Protein AF-A0A811Q8T7-F1 (afdb_monomer_lite)

Secondary structure (DSSP, 8-state):
-PPPPPPSS-------EEE--------S-PPPPPEEEEEEEEEEEEETT-SSEEEEEEEEEEEEEEEE-S--HHHHHHHHHHS-TTEEEEESSSSEEEEEES-TT-TTTEEEE--HHHHHHHHHHHHHHHHHHHHHHHTT-

Structure (mmCIF, N/CA/C/O backbone):
data_AF-A0A811Q8T7-F1
#
_entry.id   AF-A0A811Q8T7-F1
#
loop_
_atom_site.group_PDB
_atom_site.id
_atom_site.type_symbol
_atom_site.label_atom_id
_atom_site.label_alt_id
_atom_site.label_comp_id
_atom_site.label_asym_id
_atom_site.label_entity_id
_atom_site.label_seq_id
_atom_site.pdbx_PDB_ins_code
_atom_site.Cartn_x
_atom_site.Cartn_y
_atom_site.Cartn_z
_atom_site.occupancy
_atom_site.B_iso_or_equiv
_atom_site.auth_seq_id
_atom_site.auth_comp_id
_atom_site.auth_asym_id
_atom_site.auth_atom_id
_atom_site.pdbx_PDB_model_num
ATOM 1 N N . MET A 1 1 ? -15.088 -21.249 -12.945 1.00 32.09 1 MET A N 1
ATOM 2 C CA . MET A 1 1 ? -14.278 -21.830 -11.854 1.00 32.09 1 MET A CA 1
ATOM 3 C C . MET A 1 1 ? -14.048 -20.716 -10.853 1.00 32.09 1 MET A C 1
ATOM 5 O O . MET A 1 1 ? -13.578 -19.668 -11.267 1.00 32.09 1 MET A O 1
ATOM 9 N N . ALA A 1 2 ? -14.501 -20.882 -9.611 1.00 29.23 2 ALA A N 1
ATOM 10 C CA . ALA A 1 2 ? -14.275 -19.896 -8.558 1.00 29.23 2 ALA A CA 1
ATOM 11 C C . ALA A 1 2 ? -12.804 -19.960 -8.126 1.00 29.23 2 ALA A C 1
ATOM 13 O O . ALA A 1 2 ? -12.261 -21.059 -7.995 1.00 29.23 2 ALA A O 1
ATOM 14 N N . SER A 1 3 ? -12.166 -18.803 -7.952 1.00 32.06 3 SER A N 1
ATOM 15 C CA . SER A 1 3 ? -10.825 -18.723 -7.376 1.00 32.06 3 SER A CA 1
ATOM 16 C C . SER A 1 3 ? -10.822 -19.373 -5.985 1.00 32.06 3 SER A C 1
ATOM 18 O O . SER A 1 3 ? -11.809 -19.232 -5.257 1.00 32.06 3 SER A O 1
ATOM 20 N N . PRO A 1 4 ? -9.763 -20.109 -5.611 1.00 31.17 4 PRO A N 1
ATOM 21 C CA . PRO A 1 4 ? -9.648 -20.656 -4.265 1.00 31.17 4 PRO A CA 1
ATOM 22 C C . PRO A 1 4 ? -9.657 -19.515 -3.232 1.00 31.17 4 PRO A C 1
ATOM 24 O O . PRO A 1 4 ? -9.181 -18.419 -3.546 1.00 31.17 4 PRO A O 1
ATOM 27 N N . PRO A 1 5 ? -10.188 -19.744 -2.016 1.00 35.19 5 PRO A N 1
ATOM 28 C CA . PRO A 1 5 ? -10.128 -18.747 -0.954 1.00 35.19 5 PRO A CA 1
ATOM 29 C C . PRO A 1 5 ? -8.660 -18.387 -0.669 1.00 35.19 5 PRO A C 1
ATOM 31 O O . PRO A 1 5 ? -7.808 -19.283 -0.715 1.00 35.19 5 PRO A O 1
ATOM 34 N N . PRO A 1 6 ? -8.342 -17.109 -0.392 1.00 43.91 6 PRO A N 1
ATOM 35 C CA . PRO A 1 6 ? -6.982 -16.714 -0.053 1.00 43.91 6 PRO A CA 1
ATOM 36 C C . PRO A 1 6 ? -6.496 -17.523 1.155 1.00 43.91 6 PRO A C 1
ATOM 38 O O . PRO A 1 6 ? -7.240 -17.766 2.110 1.00 43.91 6 PRO A O 1
ATOM 41 N N . ALA A 1 7 ? -5.255 -18.005 1.075 1.00 40.41 7 ALA A N 1
ATOM 42 C CA . ALA A 1 7 ? -4.638 -18.796 2.127 1.00 40.41 7 ALA A CA 1
ATOM 43 C C . ALA A 1 7 ? -4.663 -18.026 3.458 1.00 40.41 7 ALA A C 1
ATOM 45 O O . ALA A 1 7 ? -4.451 -16.818 3.493 1.00 40.41 7 ALA A O 1
ATOM 46 N N . ARG A 1 8 ? -4.879 -18.741 4.569 1.00 39.84 8 ARG A N 1
ATOM 47 C CA . ARG A 1 8 ? -4.937 -18.219 5.952 1.00 39.84 8 ARG A CA 1
ATOM 48 C C . ARG A 1 8 ? -3.642 -17.550 6.468 1.00 39.84 8 ARG A C 1
ATOM 50 O O . ARG A 1 8 ? -3.536 -17.299 7.664 1.00 39.84 8 ARG A O 1
ATOM 57 N N . GLY A 1 9 ? -2.671 -17.269 5.607 1.00 40.03 9 GLY A N 1
ATOM 58 C CA . GLY A 1 9 ? -1.410 -16.611 5.937 1.00 40.03 9 GLY A CA 1
ATOM 59 C C . GLY A 1 9 ? -1.186 -15.435 4.999 1.00 40.03 9 GLY A C 1
ATOM 60 O O . GLY A 1 9 ? -0.677 -15.620 3.900 1.00 40.03 9 GLY A O 1
ATOM 61 N N . GLY A 1 10 ? -1.627 -14.257 5.429 1.00 43.97 10 GLY A N 1
ATOM 62 C CA . GLY A 1 10 ? -1.276 -12.992 4.800 1.00 43.97 10 GLY A CA 1
ATOM 63 C C . GLY A 1 10 ? -2.317 -11.919 5.061 1.00 43.97 10 GLY A C 1
ATOM 64 O O . GLY A 1 10 ? -3.126 -11.589 4.191 1.00 43.97 10 GLY A O 1
ATOM 65 N N . ARG A 1 11 ? -2.347 -11.412 6.297 1.00 51.28 11 ARG A N 1
ATOM 66 C CA . ARG A 1 11 ? -3.210 -10.285 6.659 1.00 51.28 11 ARG A CA 1
ATOM 67 C C . ARG A 1 11 ? -2.536 -9.020 6.131 1.00 51.28 11 ARG A C 1
ATOM 69 O O . ARG A 1 11 ? -1.455 -8.685 6.580 1.00 51.28 11 ARG A O 1
ATOM 76 N N . GLY A 1 12 ? -3.177 -8.391 5.147 1.00 50.12 12 GLY A N 1
ATOM 77 C CA . GLY A 1 12 ? -2.899 -7.032 4.686 1.00 50.12 12 GLY A CA 1
ATOM 78 C C . GLY A 1 12 ? -1.641 -6.833 3.835 1.00 50.12 12 GLY A C 1
ATOM 79 O O . GLY A 1 12 ? -0.520 -7.118 4.239 1.00 50.12 12 GLY A O 1
ATOM 80 N N . ALA A 1 13 ? -1.813 -6.186 2.678 1.00 49.47 13 ALA A N 1
ATOM 81 C CA . ALA A 1 13 ? -0.843 -5.151 2.350 1.00 49.47 13 ALA A CA 1
ATOM 82 C C . ALA A 1 13 ? -1.506 -3.871 1.867 1.00 49.47 13 ALA A C 1
ATOM 84 O O . ALA A 1 13 ? -2.414 -3.849 1.027 1.00 49.47 13 ALA A O 1
ATOM 85 N N . SER A 1 14 ? -1.032 -2.782 2.453 1.00 50.84 14 SER A N 1
ATOM 86 C CA . SER A 1 14 ? -1.496 -1.437 2.194 1.00 50.84 14 SER A CA 1
ATOM 87 C C . SER A 1 14 ? -0.817 -0.855 0.964 1.00 50.84 14 SER A C 1
ATOM 89 O O . SER A 1 14 ? 0.401 -0.824 0.819 1.00 50.84 14 SER A O 1
ATOM 91 N N . GLN A 1 15 ? -1.619 -0.267 0.085 1.00 53.75 15 GLN A N 1
ATOM 92 C CA . GLN A 1 15 ? -1.148 0.360 -1.154 1.00 53.75 15 GLN A CA 1
ATOM 93 C C . GLN A 1 15 ? 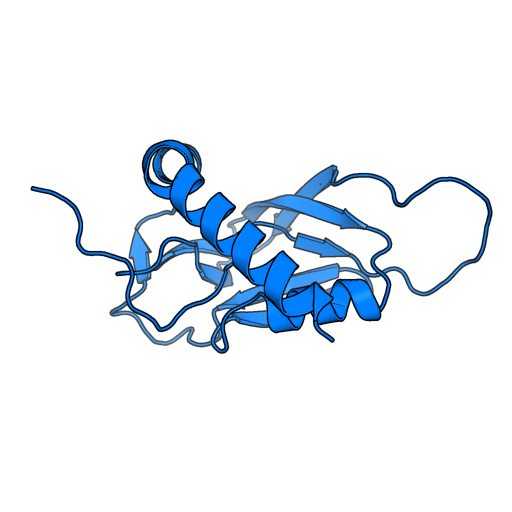-0.516 1.756 -0.946 1.00 53.75 15 GLN A C 1
ATOM 95 O O . GLN A 1 15 ? -0.297 2.490 -1.920 1.00 53.75 15 GLN A O 1
ATOM 100 N N . ARG A 1 16 ? -0.293 2.190 0.304 1.00 59.19 16 ARG A N 1
ATOM 101 C CA . ARG A 1 16 ? -0.106 3.609 0.660 1.00 59.19 16 ARG A CA 1
ATOM 102 C C . ARG A 1 16 ? 1.286 3.891 1.220 1.00 59.19 16 ARG A C 1
ATOM 104 O O . ARG A 1 16 ? 1.735 3.247 2.160 1.00 59.19 16 ARG A O 1
ATOM 111 N N . LEU A 1 17 ? 1.925 4.928 0.677 1.00 54.84 17 LEU A N 1
ATOM 112 C CA . LEU A 1 17 ? 3.101 5.551 1.277 1.00 54.84 17 LEU A CA 1
ATOM 113 C C . LEU A 1 17 ? 2.669 6.258 2.573 1.00 54.84 17 LEU A C 1
ATOM 115 O O . LEU A 1 17 ? 1.543 6.750 2.677 1.00 54.84 17 LEU A O 1
ATOM 119 N N . ARG A 1 18 ? 3.538 6.327 3.577 1.00 71.31 18 ARG A N 1
ATOM 120 C CA . ARG A 1 18 ? 3.222 6.947 4.870 1.00 71.31 18 ARG A CA 1
ATOM 121 C C . ARG A 1 18 ? 4.275 8.000 5.206 1.00 71.31 18 ARG A C 1
ATOM 123 O O . ARG A 1 18 ? 5.448 7.861 4.882 1.00 71.31 18 ARG A O 1
ATOM 130 N N . VAL A 1 19 ? 3.863 9.102 5.810 1.00 59.38 19 VAL A N 1
ATOM 131 C CA . VAL A 1 19 ? 4.746 10.174 6.269 1.00 59.38 19 VAL A CA 1
ATOM 132 C C . VAL A 1 19 ? 4.468 10.408 7.737 1.00 59.38 19 VAL A C 1
ATOM 134 O O . VAL A 1 19 ? 3.365 10.799 8.117 1.00 59.38 19 VAL A O 1
ATOM 137 N N . ARG A 1 20 ? 5.491 10.163 8.553 1.00 63.81 20 ARG A N 1
ATOM 138 C CA . ARG A 1 20 ? 5.501 10.542 9.962 1.00 63.81 20 ARG A CA 1
ATOM 139 C C . ARG A 1 20 ? 6.063 11.957 10.038 1.00 63.81 20 ARG A C 1
ATOM 141 O O . ARG A 1 20 ? 7.103 12.241 9.444 1.00 63.81 20 ARG A O 1
ATOM 148 N N . HIS A 1 21 ? 5.374 12.842 10.744 1.00 56.31 21 HIS A N 1
ATOM 149 C CA . HIS A 1 21 ? 5.945 14.127 11.130 1.00 56.31 21 HIS A CA 1
ATOM 150 C C . HIS A 1 21 ? 6.479 14.012 12.561 1.00 56.31 21 HIS A C 1
ATOM 152 O O . HIS A 1 21 ? 5.831 13.398 13.407 1.00 56.31 21 HIS A O 1
ATOM 158 N N . SER A 1 22 ? 7.652 14.586 12.824 1.00 45.41 22 SER A N 1
ATOM 159 C CA . SER A 1 22 ? 8.150 14.794 14.186 1.00 45.41 22 SER A CA 1
ATOM 160 C C . SER A 1 22 ? 7.498 16.065 14.720 1.00 45.41 22 SER A C 1
ATOM 162 O O . SER A 1 22 ? 7.716 17.122 14.141 1.00 45.41 22 SER A O 1
ATOM 164 N N . ASP A 1 23 ? 6.647 15.926 15.736 1.00 47.56 23 ASP A N 1
ATOM 165 C CA . ASP A 1 23 ? 5.861 16.962 16.426 1.00 47.56 23 ASP A CA 1
ATOM 166 C C . ASP A 1 23 ? 6.259 18.431 16.169 1.00 47.56 23 ASP A C 1
ATOM 168 O O . ASP A 1 23 ? 7.377 18.852 16.461 1.00 47.56 23 ASP A O 1
ATOM 172 N N . VAL A 1 24 ? 5.293 19.223 15.695 1.00 45.00 2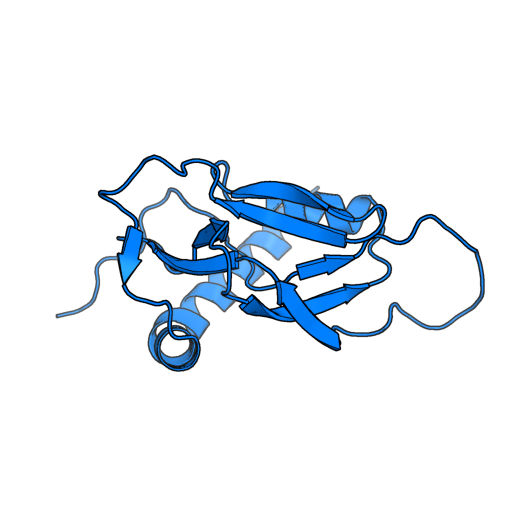4 VAL A N 1
ATOM 173 C CA . VAL A 1 24 ? 5.192 20.638 16.065 1.00 45.00 24 VAL A CA 1
ATOM 174 C C . VAL A 1 24 ? 3.719 20.894 16.360 1.00 45.00 24 VAL A C 1
ATOM 176 O O . VAL A 1 24 ? 2.886 20.874 15.455 1.00 45.00 24 VAL A O 1
ATOM 179 N N . GLY A 1 25 ? 3.407 21.075 17.643 1.00 51.03 25 GLY A N 1
ATOM 180 C CA . GLY A 1 25 ? 2.053 21.291 18.134 1.00 51.03 25 GLY A CA 1
ATOM 181 C C . GLY A 1 25 ? 1.302 22.436 17.447 1.00 51.03 25 GLY A C 1
ATOM 182 O O . GLY A 1 25 ? 1.874 23.463 17.085 1.00 51.03 25 GLY A O 1
ATOM 183 N N . GLY A 1 26 ? -0.018 22.273 17.328 1.00 44.53 26 GLY A N 1
ATOM 184 C CA . GLY A 1 26 ? -0.910 23.346 16.897 1.00 44.53 26 GLY A CA 1
ATOM 185 C C . GLY A 1 26 ? -2.290 22.882 16.431 1.00 44.53 26 GLY A C 1
ATOM 186 O O . GLY A 1 26 ? -2.465 22.538 15.275 1.00 44.53 26 GLY A O 1
ATOM 187 N N . GLY A 1 27 ? -3.274 22.957 17.332 1.00 47.97 27 GLY A N 1
ATOM 188 C CA . GLY A 1 27 ? -4.655 23.375 17.044 1.00 47.97 27 GLY A CA 1
ATOM 189 C C . GLY A 1 27 ? -5.496 22.635 15.987 1.00 47.97 27 GLY A C 1
ATOM 190 O O . GLY A 1 27 ? -5.512 22.999 14.820 1.00 47.97 27 GLY A O 1
ATOM 191 N N . GLY A 1 28 ? -6.396 21.769 16.462 1.00 50.75 28 GLY A N 1
ATOM 192 C CA . GLY A 1 28 ? -7.832 21.857 16.140 1.00 50.75 28 GLY A CA 1
ATOM 193 C C . GLY A 1 28 ? -8.366 21.365 14.787 1.00 50.75 28 GLY A C 1
ATOM 194 O O . GLY A 1 28 ? -9.585 21.334 14.635 1.00 50.75 28 GLY A O 1
ATOM 195 N N . ALA A 1 29 ? -7.539 20.942 13.833 1.00 55.97 29 ALA A N 1
ATOM 196 C CA . ALA A 1 29 ? -8.011 20.260 12.625 1.00 55.97 29 ALA A CA 1
ATOM 197 C C . ALA A 1 29 ? -7.516 18.811 12.635 1.00 55.97 29 ALA A C 1
ATOM 199 O O . ALA A 1 29 ? -6.346 18.564 12.910 1.00 55.97 29 ALA A O 1
ATOM 200 N N . GLY A 1 30 ? -8.410 17.849 12.381 1.00 54.75 30 GLY A N 1
ATOM 201 C CA . GLY A 1 30 ? -8.020 16.444 12.232 1.00 54.75 30 GLY A CA 1
ATOM 202 C C . GLY A 1 30 ? -6.932 16.270 11.160 1.00 54.75 30 GLY A C 1
ATOM 203 O O . GLY A 1 30 ? -6.778 17.154 10.310 1.00 54.75 30 GLY A O 1
ATOM 204 N N . PRO A 1 31 ? -6.187 15.151 11.182 1.00 56.38 31 PRO A N 1
ATOM 205 C CA . PRO A 1 31 ? -5.048 14.957 10.294 1.00 56.38 31 PRO A CA 1
ATOM 206 C C . PRO A 1 31 ? -5.466 15.158 8.827 1.00 56.38 31 PRO A C 1
ATOM 208 O O . PRO A 1 31 ? -6.537 14.690 8.416 1.00 56.38 31 PRO A O 1
ATOM 211 N N . PRO A 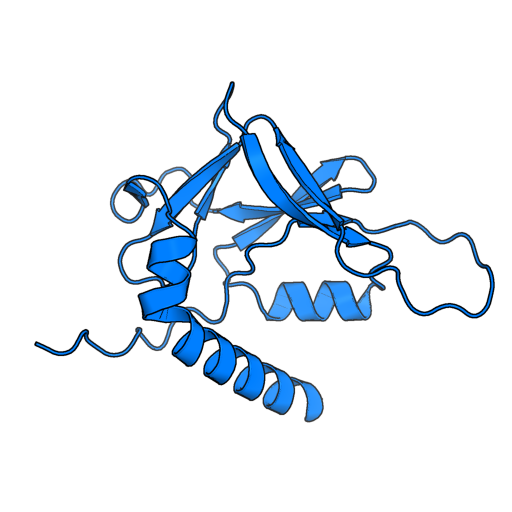1 32 ? -4.659 15.856 8.009 1.00 63.97 32 PRO A N 1
ATOM 212 C CA . PRO A 1 32 ? -4.964 16.075 6.610 1.00 63.97 32 PRO A CA 1
ATOM 213 C C . PRO A 1 32 ? -5.084 14.720 5.910 1.00 63.97 32 PRO A C 1
ATOM 215 O O . PRO A 1 32 ? -4.209 13.857 6.008 1.00 63.97 32 PRO A O 1
ATOM 218 N N . GLY A 1 33 ? -6.193 14.537 5.190 1.00 72.50 33 GLY A N 1
ATOM 219 C CA . GLY A 1 33 ? -6.470 13.302 4.467 1.00 72.50 33 GLY A CA 1
ATOM 220 C C . GLY A 1 33 ? -5.366 12.932 3.460 1.00 72.50 33 GLY A C 1
ATOM 221 O O . GLY A 1 33 ? -4.544 13.769 3.074 1.00 72.50 33 GLY A O 1
ATOM 222 N N . PRO A 1 34 ? -5.334 11.671 2.992 1.00 84.31 34 PRO A N 1
ATOM 223 C CA . PRO A 1 34 ? -4.276 11.189 2.112 1.00 84.31 34 PRO A CA 1
ATOM 224 C C . PRO A 1 34 ? -4.139 12.022 0.829 1.00 84.31 34 PRO A C 1
ATOM 226 O O . PRO A 1 34 ? -5.099 12.155 0.068 1.00 84.31 34 PRO A O 1
ATOM 229 N N . SER A 1 35 ? -2.927 12.502 0.537 1.00 85.06 35 SER A N 1
ATOM 230 C CA . SER A 1 35 ? -2.613 13.263 -0.683 1.00 85.06 35 SER A CA 1
ATOM 231 C C . SER A 1 35 ? -1.844 12.412 -1.700 1.00 85.06 35 SER A C 1
ATOM 233 O O . SER A 1 35 ? -1.133 11.498 -1.286 1.00 85.06 35 SER A O 1
ATOM 235 N N . PRO A 1 36 ? -1.915 12.683 -3.015 1.00 90.31 36 PRO A N 1
ATOM 236 C CA . PRO A 1 36 ? -1.081 11.993 -4.002 1.00 90.31 36 PRO A CA 1
ATOM 237 C C . PRO A 1 36 ? 0.419 12.102 -3.689 1.00 90.31 36 PRO A C 1
ATOM 239 O O . PRO A 1 36 ? 0.880 13.122 -3.172 1.00 90.31 36 PRO A O 1
ATOM 242 N N . ALA A 1 37 ? 1.181 11.053 -3.997 1.00 89.81 37 ALA A N 1
ATOM 243 C CA . ALA A 1 37 ? 2.630 11.013 -3.832 1.00 89.81 37 ALA A CA 1
ATOM 244 C C . ALA A 1 37 ? 3.289 10.049 -4.825 1.00 89.81 37 ALA A C 1
ATOM 246 O O . ALA A 1 37 ? 2.669 9.092 -5.290 1.00 89.81 37 ALA A O 1
ATOM 247 N N . LEU A 1 38 ? 4.571 10.295 -5.094 1.00 90.94 38 LEU A N 1
ATOM 248 C CA . LEU A 1 38 ? 5.441 9.420 -5.872 1.00 90.94 38 LEU A CA 1
ATOM 249 C C . LEU A 1 38 ? 6.548 8.867 -4.976 1.00 90.94 38 LEU A C 1
ATOM 251 O O . LEU A 1 38 ? 7.178 9.617 -4.223 1.00 90.94 38 LEU A O 1
ATOM 255 N N . LEU A 1 39 ? 6.787 7.564 -5.089 1.00 90.81 39 LEU A N 1
ATOM 256 C CA . LEU A 1 39 ? 7.944 6.883 -4.523 1.00 90.81 39 LEU A CA 1
ATOM 257 C C . LEU A 1 39 ? 8.936 6.597 -5.668 1.00 90.81 39 LEU A C 1
ATOM 259 O O . LEU A 1 39 ? 8.662 5.706 -6.476 1.00 90.81 39 LEU A O 1
ATOM 263 N N . PRO A 1 40 ? 10.027 7.376 -5.797 1.00 92.12 40 PRO A N 1
ATOM 264 C CA . PRO A 1 40 ? 10.998 7.219 -6.880 1.00 92.12 40 PRO A CA 1
ATOM 265 C C . PRO A 1 40 ? 11.867 5.977 -6.680 1.00 92.12 40 PRO A C 1
ATOM 267 O O . PRO A 1 40 ? 12.037 5.526 -5.552 1.00 92.12 40 PRO A O 1
ATOM 270 N N . ASP A 1 41 ? 12.435 5.459 -7.767 1.00 92.88 41 ASP A N 1
ATOM 271 C CA . ASP A 1 41 ? 13.317 4.285 -7.813 1.00 92.88 41 ASP A CA 1
ATOM 272 C C . ASP A 1 41 ? 12.691 3.012 -7.230 1.00 92.88 41 ASP A C 1
ATOM 274 O O . ASP A 1 41 ? 13.379 2.174 -6.649 1.00 92.88 41 ASP A O 1
ATOM 278 N N . HIS A 1 42 ? 11.373 2.868 -7.387 1.00 91.38 42 HIS A N 1
ATOM 279 C CA . HIS A 1 42 ? 10.606 1.698 -6.963 1.00 91.38 42 HIS A CA 1
ATOM 280 C C . HIS A 1 42 ? 9.601 1.284 -8.035 1.00 91.38 42 HIS A C 1
ATOM 282 O O . HIS A 1 42 ? 9.144 2.107 -8.835 1.00 91.38 42 HIS A O 1
ATOM 288 N N . ARG A 1 43 ? 9.198 0.011 -8.003 1.00 90.19 43 ARG A N 1
ATOM 289 C CA . ARG A 1 43 ? 8.146 -0.557 -8.857 1.00 90.19 43 ARG A CA 1
ATOM 290 C C . ARG A 1 43 ? 7.239 -1.483 -8.047 1.00 90.19 43 ARG A C 1
ATOM 292 O O . ARG A 1 43 ? 7.681 -2.081 -7.067 1.00 90.19 43 ARG A O 1
ATOM 299 N N . ARG A 1 44 ? 5.967 -1.573 -8.453 1.00 90.25 44 ARG A N 1
ATOM 300 C CA . ARG A 1 44 ? 5.004 -2.540 -7.911 1.00 90.25 44 ARG A CA 1
ATOM 301 C C . ARG A 1 44 ? 4.987 -3.814 -8.746 1.00 90.25 44 ARG A C 1
ATOM 303 O O . ARG A 1 44 ? 4.925 -3.738 -9.972 1.00 90.25 44 ARG A O 1
ATOM 310 N N . PHE A 1 45 ? 4.958 -4.946 -8.064 1.00 87.38 45 PHE A N 1
ATOM 311 C CA . PHE A 1 45 ? 4.855 -6.277 -8.648 1.00 87.38 45 PHE A CA 1
ATOM 312 C C . PHE A 1 45 ? 3.670 -7.009 -8.031 1.00 87.38 45 PHE A C 1
ATOM 314 O O . PHE A 1 45 ? 3.381 -6.822 -6.846 1.00 87.38 45 PHE A O 1
ATOM 321 N N . SER A 1 46 ? 2.982 -7.832 -8.818 1.00 86.12 46 SER A N 1
ATOM 322 C CA . SER A 1 46 ? 2.004 -8.763 -8.252 1.00 86.12 46 SER A CA 1
ATOM 323 C C . SER A 1 46 ? 2.737 -9.942 -7.618 1.00 86.12 46 SER A C 1
ATOM 325 O O . SER A 1 46 ? 3.798 -10.351 -8.094 1.00 86.12 46 SER A O 1
ATOM 327 N N . ILE A 1 47 ? 2.170 -10.487 -6.544 1.00 82.06 47 ILE A N 1
ATOM 328 C CA . ILE A 1 47 ? 2.725 -11.632 -5.820 1.00 82.06 47 ILE A CA 1
ATOM 329 C C . ILE A 1 47 ? 1.759 -12.804 -5.983 1.00 82.06 47 ILE A C 1
ATOM 331 O O . ILE A 1 47 ? 0.543 -12.642 -5.851 1.00 82.06 47 ILE A O 1
ATOM 335 N N . ARG A 1 48 ? 2.266 -13.988 -6.322 1.00 79.88 48 ARG A N 1
ATOM 336 C CA . ARG A 1 48 ? 1.444 -15.177 -6.553 1.00 79.88 48 ARG A CA 1
ATOM 337 C C . ARG A 1 48 ? 0.694 -15.533 -5.272 1.00 79.88 48 ARG A C 1
ATOM 339 O O . ARG A 1 48 ? 1.264 -15.586 -4.193 1.00 79.88 48 ARG A O 1
ATOM 346 N N . GLY A 1 49 ? -0.612 -15.757 -5.398 1.00 77.56 49 GLY A N 1
ATOM 347 C CA . GLY A 1 49 ? -1.457 -16.139 -4.266 1.00 77.56 49 GLY A CA 1
ATOM 348 C C . GLY A 1 49 ? -1.766 -15.016 -3.271 1.00 77.56 49 GLY A C 1
ATOM 349 O O . GLY A 1 49 ? -2.476 -15.280 -2.304 1.00 77.56 49 GLY A O 1
ATOM 350 N N . ARG A 1 50 ? -1.305 -13.777 -3.506 1.00 78.00 50 ARG A N 1
ATOM 351 C CA . ARG A 1 50 ? -1.602 -12.630 -2.638 1.00 78.00 50 ARG A CA 1
ATOM 352 C C . ARG A 1 50 ? -2.422 -11.584 -3.369 1.00 78.00 50 ARG A C 1
ATOM 354 O O . ARG A 1 50 ? -2.226 -11.305 -4.547 1.00 78.00 50 ARG A O 1
ATOM 361 N N . VAL A 1 51 ? -3.332 -10.965 -2.630 1.00 75.19 51 VAL A N 1
ATOM 362 C CA . VAL A 1 51 ? -4.241 -9.932 -3.140 1.00 75.19 51 VAL A CA 1
ATOM 363 C C . VAL A 1 51 ? -3.644 -8.536 -3.015 1.00 75.19 51 VAL A C 1
ATOM 365 O O . VAL A 1 51 ? -4.374 -7.559 -2.957 1.00 75.19 51 VAL A O 1
ATOM 368 N N . TYR A 1 52 ? -2.331 -8.397 -2.910 1.00 76.69 52 TYR A N 1
ATOM 369 C CA . TYR A 1 52 ? -1.697 -7.106 -2.697 1.00 76.69 52 TYR A CA 1
ATOM 370 C C . TYR A 1 52 ? -0.319 -7.054 -3.368 1.00 76.69 52 TYR A C 1
ATOM 372 O O . TYR A 1 52 ? 0.278 -8.104 -3.616 1.00 76.69 52 TYR A O 1
ATOM 380 N N . PRO A 1 53 ? 0.179 -5.856 -3.728 1.00 86.00 53 PRO A N 1
ATOM 381 C CA . PRO A 1 53 ? 1.441 -5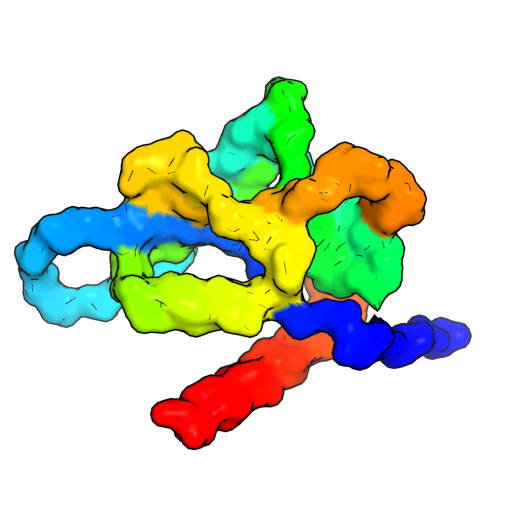.741 -4.443 1.00 86.00 53 PRO A CA 1
ATOM 382 C C . PRO A 1 53 ? 2.652 -5.842 -3.517 1.00 86.00 53 PRO A C 1
ATOM 384 O O . PRO A 1 53 ? 2.634 -5.334 -2.398 1.00 86.00 53 PRO A O 1
ATOM 387 N N . ALA A 1 54 ? 3.755 -6.349 -4.058 1.00 86.69 54 ALA A N 1
ATOM 388 C CA . ALA A 1 54 ? 5.086 -6.073 -3.541 1.00 86.69 54 ALA A CA 1
ATOM 389 C C . ALA A 1 54 ? 5.577 -4.730 -4.096 1.00 86.69 54 ALA A C 1
ATOM 391 O O . ALA A 1 54 ? 5.406 -4.440 -5.282 1.00 86.69 54 ALA A O 1
ATOM 392 N N . ILE A 1 55 ? 6.226 -3.919 -3.262 1.00 88.56 55 ILE A N 1
ATOM 393 C CA . ILE A 1 55 ? 7.017 -2.769 -3.714 1.00 88.56 55 ILE A CA 1
ATOM 394 C C . ILE A 1 55 ? 8.486 -3.138 -3.547 1.00 88.56 55 ILE A C 1
ATOM 396 O O . ILE A 1 55 ? 8.900 -3.472 -2.440 1.00 88.56 55 ILE A O 1
ATOM 400 N N . LEU A 1 56 ? 9.260 -3.057 -4.631 1.00 87.94 56 LEU A N 1
ATOM 401 C CA . LEU A 1 56 ? 10.702 -3.314 -4.626 1.00 87.94 56 LEU A CA 1
ATOM 402 C C . LEU A 1 56 ? 11.481 -2.132 -5.217 1.00 87.94 56 LEU A C 1
ATOM 404 O O . LEU A 1 56 ? 10.939 -1.412 -6.069 1.00 87.94 56 LEU A O 1
ATOM 408 N N . PRO A 1 57 ? 12.753 -1.946 -4.818 1.00 89.12 57 PRO A N 1
ATOM 409 C CA . PRO A 1 57 ? 13.663 -1.031 -5.494 1.00 89.12 57 PRO A CA 1
ATOM 410 C C . PRO A 1 57 ? 13.792 -1.366 -6.988 1.00 89.12 57 PRO A C 1
ATOM 412 O O . PRO A 1 57 ? 14.046 -2.504 -7.373 1.00 89.12 57 PRO A O 1
ATOM 415 N N . ALA A 1 58 ? 13.638 -0.359 -7.841 1.00 89.69 58 ALA A N 1
ATOM 416 C CA . ALA A 1 58 ? 13.774 -0.463 -9.290 1.00 89.69 58 ALA A CA 1
ATOM 417 C C . ALA A 1 58 ? 14.197 0.901 -9.852 1.00 89.69 58 ALA A C 1
ATOM 419 O O . ALA A 1 58 ? 13.370 1.797 -10.035 1.00 89.69 58 ALA A O 1
ATOM 420 N N . ARG A 1 59 ? 15.500 1.077 -10.103 1.00 93.06 59 ARG A N 1
ATOM 421 C CA . ARG A 1 59 ? 16.060 2.358 -10.569 1.00 93.06 59 ARG A CA 1
ATOM 422 C C . ARG A 1 59 ? 15.395 2.830 -11.860 1.00 93.06 59 ARG A C 1
ATOM 424 O O . ARG A 1 59 ? 15.209 2.039 -12.781 1.00 93.06 59 ARG A O 1
ATOM 431 N N . GLY A 1 60 ? 15.077 4.121 -11.930 1.00 93.94 60 GLY A N 1
ATOM 432 C CA . GLY A 1 60 ? 14.432 4.727 -13.102 1.00 93.94 60 GLY A CA 1
ATOM 433 C C . GLY A 1 60 ? 12.923 4.474 -13.208 1.00 93.94 60 GLY A C 1
ATOM 434 O O . GLY A 1 60 ? 12.293 4.970 -14.138 1.00 93.94 60 GLY A O 1
ATOM 435 N N . HIS A 1 61 ? 12.332 3.751 -12.253 1.00 92.69 61 HIS A N 1
ATOM 436 C CA . HIS A 1 61 ? 10.883 3.609 -12.111 1.00 92.69 61 HIS A CA 1
ATOM 437 C C . HIS A 1 61 ? 10.350 4.495 -10.979 1.00 92.69 61 HIS A C 1
ATOM 439 O O . HIS A 1 61 ? 11.106 5.046 -10.178 1.00 92.69 61 HIS A O 1
ATOM 445 N N . ALA A 1 62 ? 9.028 4.635 -10.898 1.00 91.81 62 ALA A N 1
ATOM 446 C CA . ALA A 1 62 ? 8.370 5.273 -9.769 1.00 91.81 62 ALA A CA 1
ATOM 447 C C . ALA A 1 62 ? 7.015 4.623 -9.489 1.00 91.81 62 ALA A C 1
ATOM 449 O O . ALA A 1 62 ? 6.287 4.241 -10.407 1.00 91.81 62 ALA A O 1
ATOM 450 N N . VAL A 1 63 ? 6.643 4.563 -8.212 1.00 90.31 63 VAL A N 1
ATOM 451 C CA . VAL A 1 63 ? 5.315 4.121 -7.779 1.00 90.31 63 VAL A CA 1
ATOM 452 C C . VAL A 1 63 ? 4.448 5.336 -7.472 1.00 90.31 63 VAL A C 1
ATOM 454 O O . VAL A 1 63 ? 4.753 6.119 -6.572 1.00 90.31 63 VAL A O 1
ATOM 457 N N . SER A 1 64 ? 3.332 5.468 -8.193 1.00 89.06 64 SER A N 1
ATOM 458 C CA . SER A 1 64 ? 2.273 6.427 -7.867 1.00 89.06 64 SER A CA 1
ATOM 459 C C . SER A 1 64 ? 1.359 5.876 -6.776 1.00 89.06 64 SER A C 1
ATOM 461 O O . SER A 1 64 ? 0.917 4.721 -6.812 1.00 89.06 64 SER A O 1
ATOM 463 N N . GLY A 1 65 ? 1.064 6.700 -5.779 1.00 86.69 65 GLY A N 1
ATOM 464 C CA . GLY A 1 65 ? 0.208 6.319 -4.670 1.00 86.69 65 GLY A CA 1
ATOM 465 C C . GLY A 1 65 ? -0.311 7.516 -3.896 1.00 86.69 65 GLY A C 1
ATOM 466 O O . GLY A 1 65 ? -0.352 8.647 -4.382 1.00 86.69 65 GLY A O 1
ATOM 467 N N . LYS A 1 66 ? -0.724 7.247 -2.662 1.00 86.62 66 LYS A N 1
ATOM 468 C CA . LYS A 1 66 ? -1.113 8.278 -1.703 1.00 86.62 66 LYS A CA 1
ATOM 469 C C . LYS A 1 66 ? -0.187 8.234 -0.505 1.00 86.62 66 LYS A C 1
ATOM 471 O O . LYS A 1 66 ? 0.277 7.158 -0.135 1.00 86.62 66 LYS A O 1
ATOM 476 N N . VAL A 1 67 ? 0.030 9.399 0.087 1.00 86.62 67 VAL A N 1
ATOM 477 C CA . VAL A 1 67 ? 0.737 9.582 1.341 1.00 86.62 67 VAL A CA 1
ATOM 478 C C . VAL A 1 67 ? -0.236 9.967 2.446 1.00 86.62 67 VAL A C 1
ATOM 480 O O . VAL A 1 67 ? -1.005 10.914 2.287 1.00 86.62 67 VAL A O 1
ATOM 483 N N . LEU A 1 68 ? -0.208 9.224 3.550 1.00 87.50 68 LEU A N 1
ATOM 484 C CA . LEU A 1 68 ? -0.845 9.619 4.809 1.00 87.50 68 LEU A CA 1
ATOM 485 C C . LEU A 1 68 ? 0.149 10.457 5.605 1.00 87.50 68 LEU A C 1
ATOM 487 O O . LEU A 1 68 ? 1.300 10.049 5.728 1.00 87.50 68 LEU A O 1
ATOM 491 N N . LYS A 1 69 ? -0.267 11.623 6.092 1.00 84.56 69 LYS A N 1
ATOM 492 C CA . LYS A 1 69 ? 0.589 12.544 6.849 1.00 84.56 69 LYS A CA 1
ATOM 493 C C . LYS A 1 69 ? 0.156 12.556 8.310 1.00 84.56 69 LYS A C 1
ATOM 495 O O . LYS A 1 69 ? -0.977 12.196 8.602 1.00 84.56 69 LYS A O 1
ATOM 500 N N . GLU A 1 70 ? 1.062 12.997 9.181 1.00 83.50 70 GLU A N 1
ATOM 501 C CA . GLU A 1 70 ? 0.760 13.290 10.592 1.00 83.50 70 GLU A CA 1
ATOM 502 C C . GLU A 1 70 ? 0.247 12.075 11.381 1.00 83.50 70 GLU A C 1
ATOM 504 O O . GLU A 1 70 ? -0.528 12.213 12.318 1.00 83.50 70 GLU A O 1
ATOM 509 N N . LEU A 1 71 ? 0.713 10.875 11.017 1.00 83.56 71 LEU A N 1
ATOM 510 C CA . LEU A 1 71 ? 0.41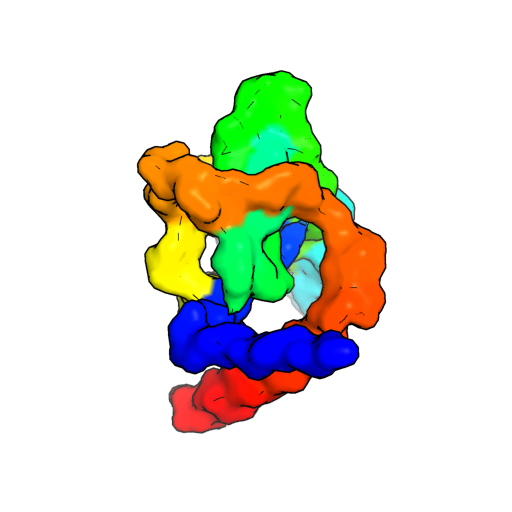0 9.667 11.779 1.00 83.56 71 LEU A CA 1
ATOM 511 C C . LEU A 1 71 ? 1.119 9.704 13.134 1.00 83.56 71 LEU A C 1
ATOM 513 O O . LEU A 1 71 ? 2.347 9.834 13.195 1.00 83.56 71 LEU A O 1
ATOM 517 N N . THR A 1 72 ? 0.343 9.533 14.200 1.00 85.44 72 THR A N 1
ATOM 518 C CA . THR A 1 72 ? 0.851 9.265 15.548 1.00 85.44 72 THR A CA 1
ATOM 519 C C . THR A 1 72 ? 1.552 7.911 15.602 1.00 85.44 72 THR A C 1
ATOM 521 O O . THR A 1 72 ? 1.326 7.034 14.767 1.00 85.44 72 THR A O 1
ATOM 524 N N . ASP A 1 73 ? 2.361 7.691 16.637 1.00 86.06 73 ASP A N 1
ATOM 525 C CA . ASP A 1 73 ? 3.058 6.414 16.828 1.00 86.06 73 ASP A CA 1
ATOM 526 C C . ASP A 1 73 ? 2.085 5.245 16.995 1.00 86.06 73 ASP A C 1
ATOM 528 O O . ASP A 1 73 ? 2.357 4.147 16.516 1.00 86.06 73 ASP A O 1
ATOM 532 N N . ARG A 1 74 ? 0.916 5.491 17.601 1.00 85.88 74 ARG A N 1
ATOM 533 C CA . ARG A 1 74 ? -0.146 4.489 17.747 1.00 85.88 74 ARG A CA 1
ATOM 534 C C . ARG A 1 74 ? -0.783 4.132 16.406 1.00 85.88 74 ARG A C 1
ATOM 536 O O . ARG A 1 74 ? -0.938 2.954 16.109 1.00 85.88 74 ARG A O 1
ATOM 543 N N . GLU A 1 75 ? -1.134 5.119 15.585 1.00 86.56 75 GLU A N 1
ATOM 544 C CA . GLU A 1 75 ? -1.686 4.867 14.242 1.00 86.56 75 GLU A CA 1
ATOM 545 C C . GLU A 1 75 ? -0.655 4.190 13.337 1.00 86.56 75 GLU A C 1
ATOM 547 O O . GLU A 1 75 ? -0.971 3.293 12.558 1.00 86.56 75 GLU A O 1
ATOM 552 N N . LEU A 1 76 ? 0.605 4.593 13.470 1.00 86.00 76 LEU A N 1
ATOM 553 C CA . LEU A 1 76 ? 1.717 3.996 12.757 1.00 86.00 76 LEU A CA 1
ATOM 554 C C . LEU A 1 76 ? 1.974 2.544 13.215 1.00 86.00 76 LEU A C 1
ATOM 556 O O . LEU A 1 76 ? 2.295 1.698 12.383 1.00 86.00 76 LEU A O 1
ATOM 560 N N . HIS A 1 77 ? 1.764 2.225 14.494 1.00 86.38 77 HIS A N 1
ATOM 561 C CA . HIS A 1 77 ? 1.824 0.857 15.017 1.00 86.38 77 HIS A CA 1
ATOM 562 C C . HIS A 1 77 ? 0.664 -0.022 14.528 1.00 86.38 77 HIS A C 1
ATOM 564 O O . HIS A 1 77 ? 0.893 -1.163 14.144 1.00 86.38 77 HIS A O 1
ATOM 570 N N . VAL A 1 78 ? -0.558 0.516 14.447 1.00 87.06 78 VAL A N 1
ATOM 571 C CA . VAL A 1 78 ? -1.697 -0.183 13.820 1.00 87.06 78 VAL A CA 1
ATOM 572 C C . VAL A 1 78 ? -1.348 -0.613 12.398 1.00 87.06 78 VAL A C 1
ATOM 574 O O . VAL A 1 78 ? -1.654 -1.725 11.982 1.00 87.06 78 VAL A O 1
ATOM 577 N N . PHE A 1 79 ? -0.648 0.245 11.661 1.00 85.88 79 PHE A N 1
ATOM 578 C CA . PHE A 1 79 ? -0.157 -0.110 10.343 1.00 85.88 79 PHE A CA 1
ATOM 579 C C . PHE A 1 79 ? 0.938 -1.178 10.351 1.00 85.88 79 PHE A C 1
ATOM 581 O O . PHE A 1 79 ? 0.939 -1.990 9.441 1.00 85.88 79 PHE A O 1
ATOM 588 N N . ASP A 1 80 ? 1.828 -1.215 11.347 1.00 85.25 80 ASP A N 1
ATOM 589 C CA . ASP A 1 80 ? 2.782 -2.330 11.488 1.00 85.25 80 ASP A CA 1
ATOM 590 C C . ASP A 1 80 ? 2.083 -3.663 11.716 1.00 85.25 80 ASP A C 1
ATOM 592 O O . ASP A 1 80 ? 2.498 -4.659 11.146 1.00 85.25 80 ASP A O 1
ATOM 596 N N . MET A 1 81 ? 1.027 -3.673 12.530 1.00 86.00 81 MET A N 1
ATOM 597 C CA . MET A 1 81 ? 0.242 -4.879 12.794 1.00 86.00 81 MET A CA 1
ATOM 598 C C . MET A 1 81 ? -0.587 -5.323 11.587 1.00 86.00 81 MET A C 1
ATOM 600 O O . MET A 1 81 ? -0.910 -6.501 11.471 1.00 86.00 81 MET A O 1
ATOM 604 N N . PHE A 1 82 ? -0.996 -4.371 10.745 1.00 84.19 82 PHE A N 1
ATOM 605 C CA . PHE A 1 82 ? -1.816 -4.653 9.574 1.00 84.19 82 PHE A CA 1
ATOM 606 C C . PHE A 1 82 ? -1.016 -5.229 8.409 1.00 84.19 82 PHE A C 1
ATOM 608 O O . PHE A 1 82 ? -1.594 -5.944 7.600 1.00 84.19 82 PHE A O 1
ATOM 615 N N . GLU A 1 83 ? 0.258 -4.858 8.259 1.00 81.25 83 GLU A N 1
ATOM 616 C CA . GLU A 1 83 ? 1.073 -5.427 7.189 1.00 81.25 83 GLU A CA 1
ATOM 617 C C . GLU A 1 83 ? 1.545 -6.845 7.531 1.00 81.25 83 GLU A C 1
ATOM 619 O O . GLU A 1 83 ? 1.767 -7.188 8.691 1.00 81.25 83 GLU A O 1
ATOM 624 N N . ASP A 1 84 ? 1.767 -7.644 6.491 1.00 74.56 84 ASP A N 1
ATOM 625 C CA . ASP A 1 84 ? 2.356 -8.976 6.610 1.00 74.56 84 ASP A CA 1
ATOM 626 C C . ASP A 1 84 ? 3.815 -8.955 7.115 1.00 74.56 84 ASP A C 1
ATOM 628 O O . ASP A 1 84 ? 4.542 -7.976 6.931 1.00 74.56 84 ASP A O 1
ATOM 632 N N . GLU A 1 85 ? 4.294 -10.068 7.677 1.00 77.94 85 GLU A N 1
ATOM 633 C CA . GLU A 1 85 ? 5.649 -10.211 8.245 1.00 77.94 85 GLU A CA 1
ATOM 634 C C . GLU A 1 85 ? 6.759 -9.959 7.208 1.00 77.94 85 GLU A C 1
ATOM 636 O O . GLU A 1 85 ? 7.864 -9.514 7.531 1.00 77.94 85 GLU A O 1
ATOM 641 N N . GLU A 1 86 ? 6.452 -10.206 5.938 1.00 81.38 86 GLU A N 1
ATOM 642 C CA . GLU A 1 86 ? 7.356 -10.023 4.804 1.00 81.38 86 GLU A CA 1
ATOM 643 C C . GLU A 1 86 ? 7.397 -8.573 4.299 1.00 81.38 86 GLU A C 1
ATOM 645 O O . GLU A 1 86 ? 8.258 -8.222 3.487 1.00 81.38 86 GLU A O 1
ATOM 650 N N . MET A 1 87 ? 6.488 -7.708 4.761 1.00 81.38 87 MET A N 1
ATOM 651 C CA . MET A 1 87 ? 6.508 -6.272 4.491 1.00 81.38 87 MET A CA 1
ATOM 652 C C . MET A 1 87 ? 7.341 -5.550 5.541 1.00 81.38 87 MET A C 1
ATOM 654 O O . MET A 1 87 ? 6.956 -5.391 6.696 1.00 81.38 87 MET A O 1
ATOM 658 N N . HIS A 1 88 ? 8.484 -5.015 5.129 1.00 84.88 88 HIS A N 1
ATOM 659 C CA . HIS A 1 88 ? 9.361 -4.289 6.034 1.00 84.88 88 HIS A CA 1
ATOM 660 C C . HIS A 1 88 ? 9.207 -2.785 5.885 1.00 84.88 88 HIS A C 1
ATOM 662 O O . HIS A 1 88 ? 9.331 -2.214 4.798 1.00 84.88 88 HIS A O 1
ATOM 668 N N . ARG A 1 89 ? 9.030 -2.117 7.023 1.00 87.25 89 ARG A N 1
ATOM 669 C CA . ARG A 1 89 ? 9.099 -0.665 7.116 1.00 87.25 89 ARG A CA 1
ATOM 670 C C . ARG A 1 89 ? 10.485 -0.163 6.687 1.00 87.25 89 ARG A C 1
ATOM 672 O O . ARG A 1 89 ? 11.503 -0.529 7.273 1.00 87.25 89 ARG A O 1
ATOM 679 N N . ARG A 1 90 ? 10.530 0.745 5.711 1.00 87.69 90 ARG A N 1
ATOM 680 C CA . ARG A 1 90 ? 11.744 1.423 5.237 1.00 87.69 90 ARG A CA 1
ATOM 681 C C . ARG A 1 90 ? 11.587 2.938 5.291 1.00 87.69 90 ARG A C 1
ATOM 683 O O . ARG A 1 90 ? 10.594 3.492 4.823 1.00 87.69 90 ARG A O 1
ATOM 690 N N . ASN A 1 91 ? 12.607 3.608 5.821 1.00 87.62 91 ASN A N 1
ATOM 691 C CA . ASN A 1 91 ? 12.724 5.062 5.756 1.00 87.62 91 ASN A CA 1
ATOM 692 C C . ASN A 1 91 ? 13.269 5.461 4.377 1.00 87.62 91 ASN A C 1
ATOM 694 O O . ASN A 1 91 ? 14.373 5.066 4.013 1.00 87.62 91 ASN A O 1
ATOM 698 N N . HIS A 1 92 ? 12.515 6.268 3.635 1.00 82.12 92 HIS A N 1
ATOM 699 C CA . HIS A 1 92 ? 12.959 6.879 2.372 1.00 82.12 92 HIS A CA 1
ATOM 700 C C . HIS A 1 92 ? 13.456 8.314 2.559 1.00 82.12 92 HIS A C 1
ATOM 702 O O . HIS A 1 92 ? 14.186 8.843 1.726 1.00 82.12 92 HIS A O 1
ATOM 708 N N . SER A 1 93 ? 13.057 8.954 3.652 1.00 81.56 93 SER A N 1
ATOM 709 C CA . SER A 1 93 ? 13.612 10.215 4.134 1.00 81.56 93 SER A CA 1
ATOM 710 C C . SER A 1 93 ? 13.432 10.277 5.657 1.00 81.56 93 SER A C 1
ATOM 712 O O . SER A 1 93 ? 12.773 9.395 6.214 1.00 81.56 93 SER A O 1
ATOM 714 N N . PRO A 1 94 ? 13.927 11.323 6.344 1.00 78.88 94 PRO A N 1
ATOM 715 C CA . PRO A 1 94 ? 13.656 11.521 7.770 1.00 78.88 94 PRO A CA 1
ATOM 716 C C . PRO A 1 94 ? 12.163 11.567 8.136 1.00 78.88 94 PRO A C 1
ATOM 718 O O . PRO A 1 94 ? 11.814 11.362 9.291 1.00 78.88 94 PRO A O 1
ATOM 721 N N . THR A 1 95 ? 11.285 11.838 7.165 1.00 79.69 95 THR A N 1
ATOM 722 C CA . THR A 1 95 ? 9.838 11.986 7.377 1.00 79.69 95 THR A CA 1
ATOM 723 C C . THR A 1 95 ? 8.994 11.019 6.546 1.00 79.69 95 THR A C 1
ATOM 725 O O . THR A 1 95 ? 7.786 10.944 6.746 1.00 79.69 95 THR A O 1
ATOM 728 N N . ARG A 1 96 ? 9.575 10.260 5.604 1.00 83.75 96 ARG A N 1
ATOM 729 C CA . ARG A 1 96 ? 8.828 9.363 4.701 1.00 83.75 96 ARG A CA 1
ATOM 730 C C . ARG A 1 96 ? 9.158 7.903 4.957 1.00 83.75 96 ARG A C 1
ATOM 732 O O . ARG A 1 96 ? 10.322 7.511 4.925 1.00 83.75 96 ARG A O 1
ATOM 739 N N . ILE A 1 97 ? 8.110 7.105 5.094 1.00 88.94 97 ILE A N 1
ATOM 740 C CA . ILE A 1 97 ? 8.151 5.674 5.358 1.00 88.94 97 ILE A CA 1
ATOM 741 C C . ILE A 1 97 ? 7.335 4.938 4.289 1.00 88.94 97 ILE A C 1
ATOM 743 O O . ILE A 1 97 ? 6.208 5.323 3.974 1.00 88.94 97 ILE A O 1
ATOM 747 N N . ALA A 1 98 ? 7.879 3.853 3.751 1.00 88.69 98 ALA A N 1
ATOM 748 C CA . ALA A 1 98 ? 7.145 2.905 2.916 1.00 88.69 98 ALA A CA 1
ATOM 749 C C . ALA A 1 98 ? 7.289 1.492 3.482 1.00 88.69 98 ALA A C 1
ATOM 751 O O . ALA A 1 98 ? 8.227 1.220 4.229 1.00 88.69 98 ALA A O 1
ATOM 752 N N . TYR A 1 99 ? 6.378 0.602 3.108 1.00 86.94 99 TYR A N 1
ATOM 753 C CA . TYR A 1 99 ? 6.506 -0.825 3.374 1.00 86.94 99 TYR A CA 1
ATOM 754 C C . TY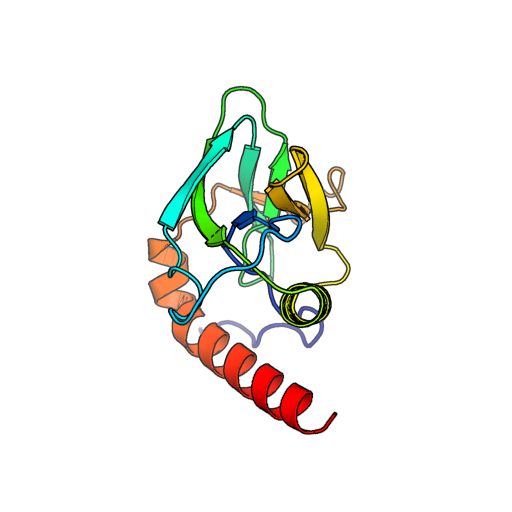R A 1 99 ? 6.970 -1.490 2.090 1.00 86.94 99 TYR A C 1
ATOM 756 O O . TYR A 1 99 ? 6.382 -1.288 1.027 1.00 86.94 99 TYR A O 1
ATOM 764 N N . ILE A 1 100 ? 8.103 -2.170 2.194 1.00 86.38 100 ILE A N 1
ATOM 765 C CA . ILE A 1 100 ? 8.867 -2.707 1.077 1.00 86.38 100 ILE A CA 1
ATOM 766 C C . ILE A 1 100 ? 8.943 -4.213 1.262 1.00 86.38 100 ILE A C 1
ATOM 768 O O . ILE A 1 100 ? 9.144 -4.693 2.378 1.00 86.38 100 ILE A O 1
ATOM 772 N N . TRP A 1 101 ? 8.800 -4.940 0.160 1.00 85.31 101 TRP A N 1
ATOM 773 C CA . TRP A 1 101 ? 8.910 -6.389 0.155 1.00 85.31 101 TRP A CA 1
ATOM 774 C C . TRP A 1 101 ? 10.293 -6.815 0.643 1.00 85.31 101 TRP A C 1
ATOM 776 O O . TRP A 1 101 ? 11.316 -6.414 0.089 1.00 85.31 101 TRP A O 1
ATOM 786 N N . GLY A 1 102 ? 10.314 -7.581 1.731 1.00 78.94 102 GLY A N 1
ATOM 787 C CA . GLY A 1 102 ? 11.527 -7.976 2.433 1.00 78.94 102 GLY A CA 1
ATOM 788 C C . GLY A 1 102 ? 12.330 -9.043 1.709 1.00 78.94 102 GLY A C 1
ATOM 789 O O . GLY A 1 102 ? 13.551 -9.101 1.860 1.00 78.94 102 GLY A O 1
ATOM 790 N N . ASN A 1 103 ? 11.666 -9.853 0.884 1.00 76.75 103 ASN A N 1
ATOM 791 C CA . ASN A 1 103 ? 12.289 -10.964 0.184 1.00 76.75 103 ASN A CA 1
ATOM 792 C C . ASN A 1 103 ? 12.608 -10.610 -1.279 1.00 76.75 103 ASN A C 1
ATOM 794 O O . ASN A 1 103 ? 12.012 -11.129 -2.220 1.00 76.75 103 ASN A O 1
ATOM 798 N N . GLU A 1 104 ? 13.569 -9.703 -1.482 1.00 65.00 104 GLU A N 1
ATOM 799 C CA . GLU A 1 104 ? 14.022 -9.259 -2.817 1.00 65.00 104 GLU A CA 1
ATOM 800 C C . GLU A 1 104 ? 14.576 -10.396 -3.702 1.00 65.00 104 GLU A C 1
ATOM 802 O O . GLU A 1 104 ? 14.795 -10.203 -4.897 1.00 65.00 104 GLU A O 1
ATOM 807 N N . ARG A 1 105 ? 14.846 -11.569 -3.112 1.00 61.84 105 ARG A N 1
ATOM 808 C CA . ARG A 1 105 ? 15.475 -12.729 -3.756 1.00 61.84 105 ARG A CA 1
ATOM 809 C C . ARG A 1 105 ? 14.530 -13.912 -3.935 1.00 61.84 105 ARG A C 1
ATOM 811 O O . ARG A 1 105 ? 15.023 -15.004 -4.199 1.00 61.84 105 ARG A O 1
ATOM 818 N N . ASP A 1 106 ? 13.223 -13.702 -3.810 1.00 62.53 106 ASP A N 1
ATOM 819 C CA . ASP A 1 106 ? 12.215 -14.718 -4.115 1.00 62.53 106 ASP A CA 1
ATOM 820 C C . ASP A 1 106 ? 11.592 -14.466 -5.493 1.00 62.53 106 ASP A C 1
ATOM 822 O O . ASP A 1 106 ? 10.601 -13.738 -5.619 1.00 62.53 106 ASP A O 1
ATOM 826 N N . PRO A 1 107 ? 12.225 -14.971 -6.567 1.00 56.81 107 PRO A N 1
ATOM 827 C CA . PRO A 1 107 ? 11.748 -14.759 -7.924 1.00 56.81 107 PRO A CA 1
ATOM 828 C C . PRO A 1 107 ? 10.498 -15.583 -8.254 1.00 56.81 107 PRO A C 1
ATOM 830 O O . PRO A 1 107 ? 9.880 -15.307 -9.281 1.00 56.81 107 PRO A O 1
ATOM 833 N N . ASP A 1 108 ? 10.129 -16.578 -7.438 1.00 61.16 108 ASP A N 1
ATOM 834 C CA . ASP A 1 108 ? 9.061 -17.525 -7.781 1.00 61.16 108 ASP A CA 1
ATOM 835 C C . ASP A 1 108 ? 7.662 -16.959 -7.476 1.00 61.16 108 ASP A C 1
ATOM 837 O O . ASP A 1 108 ? 6.678 -17.295 -8.154 1.00 61.16 108 ASP A O 1
ATOM 841 N N . ASP A 1 109 ? 7.584 -16.022 -6.529 1.00 71.88 109 ASP A N 1
ATOM 842 C CA . ASP A 1 109 ? 6.334 -15.381 -6.126 1.00 71.88 109 ASP A CA 1
ATOM 843 C C . ASP A 1 109 ? 6.049 -14.067 -6.872 1.00 71.88 109 ASP A C 1
ATOM 845 O O . ASP A 1 109 ? 4.883 -13.748 -7.138 1.00 71.88 109 ASP A O 1
ATOM 849 N N . LEU A 1 110 ? 7.073 -13.311 -7.281 1.00 80.81 110 LEU A N 1
ATOM 850 C CA . LEU A 1 110 ? 6.888 -12.053 -8.015 1.00 80.81 110 LEU A CA 1
ATOM 851 C C . LEU A 1 110 ? 6.567 -12.311 -9.492 1.00 80.81 110 LEU A C 1
ATOM 853 O O . LEU A 1 110 ? 7.375 -12.863 -10.234 1.00 80.81 110 LEU A O 1
ATOM 857 N N . HIS A 1 111 ? 5.408 -11.851 -9.964 1.00 78.44 111 HIS A N 1
ATOM 858 C CA . HIS A 1 111 ? 5.022 -12.020 -11.364 1.00 78.44 111 HIS A CA 1
ATOM 859 C C . HIS A 1 111 ? 4.310 -10.787 -11.930 1.00 78.44 111 HIS A C 1
ATOM 861 O O . HIS A 1 111 ? 3.311 -10.313 -11.400 1.00 78.44 111 HIS A O 1
ATOM 867 N N . GLY A 1 112 ? 4.808 -10.297 -13.067 1.00 80.12 112 GLY A N 1
ATOM 868 C CA . GLY A 1 112 ? 4.170 -9.231 -13.839 1.00 80.12 112 GLY A CA 1
ATOM 869 C C . GLY A 1 112 ? 4.109 -7.861 -13.152 1.00 80.12 112 GLY A C 1
ATOM 870 O O . GLY A 1 112 ? 4.564 -7.660 -12.024 1.00 80.12 112 GLY A O 1
ATOM 871 N N . GLU A 1 113 ? 3.552 -6.891 -13.877 1.00 82.25 113 GLU A N 1
ATOM 872 C CA . GLU A 1 113 ? 3.184 -5.602 -13.293 1.00 82.25 113 GLU A CA 1
ATOM 873 C C . GLU A 1 113 ? 1.888 -5.728 -12.501 1.00 82.25 113 GLU A C 1
ATOM 875 O O . GLU A 1 113 ? 0.981 -6.479 -12.861 1.00 82.25 113 GLU A O 1
ATOM 880 N N . TRP A 1 114 ? 1.804 -4.967 -11.418 1.00 86.69 114 TRP A N 1
ATOM 881 C CA . TRP A 1 114 ? 0.570 -4.843 -10.662 1.00 86.69 114 TRP A CA 1
ATOM 882 C C . TRP A 1 114 ? -0.353 -3.789 -11.276 1.00 86.69 114 TRP A C 1
ATOM 884 O O . TRP A 1 114 ? 0.065 -2.651 -11.500 1.00 86.69 114 TRP A O 1
ATOM 894 N N . ASP A 1 115 ? -1.620 -4.154 -11.471 1.00 84.44 115 ASP A N 1
ATOM 895 C CA . ASP A 1 115 ? -2.670 -3.282 -11.997 1.00 84.44 115 ASP A CA 1
ATOM 896 C C . ASP A 1 115 ? -3.724 -2.999 -10.913 1.00 84.44 115 ASP A C 1
ATOM 898 O O . ASP A 1 115 ? -4.418 -3.898 -10.432 1.00 84.44 115 ASP A O 1
ATOM 902 N N . PHE A 1 116 ? -3.854 -1.723 -10.534 1.00 83.38 116 PHE A N 1
ATOM 903 C CA . PHE A 1 116 ? -4.832 -1.283 -9.540 1.00 83.38 116 PHE A CA 1
ATOM 904 C C . PHE A 1 116 ? -6.277 -1.484 -9.995 1.00 83.38 116 PHE A C 1
ATOM 906 O O . PHE A 1 116 ? -7.130 -1.813 -9.174 1.00 83.38 116 PHE A O 1
ATOM 913 N N . GLU A 1 117 ? -6.580 -1.245 -11.268 1.00 88.06 117 GLU A N 1
ATOM 914 C CA . GLU A 1 117 ? -7.944 -1.330 -11.783 1.00 88.06 117 GLU A CA 1
ATOM 915 C C . GLU A 1 117 ? -8.409 -2.782 -11.838 1.00 88.06 117 GLU A C 1
ATOM 917 O O . GLU A 1 117 ? -9.559 -3.067 -11.496 1.00 88.06 117 GLU A O 1
ATOM 922 N N . GLU A 1 118 ? -7.514 -3.701 -12.198 1.00 87.69 118 GLU A N 1
ATOM 923 C CA . GLU A 1 118 ? -7.800 -5.134 -12.139 1.00 87.69 118 GLU A CA 1
ATOM 924 C C . GLU A 1 118 ? -7.950 -5.609 -10.693 1.00 87.69 118 GLU A C 1
ATOM 926 O O . GLU A 1 118 ? -8.968 -6.203 -10.330 1.00 87.69 118 GLU A O 1
ATOM 931 N N . TRP A 1 119 ? -7.007 -5.236 -9.823 1.00 87.19 119 TRP A N 1
ATOM 932 C CA . TRP A 1 119 ? -7.101 -5.519 -8.394 1.00 87.19 119 TRP A CA 1
ATOM 933 C C . TRP A 1 119 ? -8.419 -5.015 -7.794 1.00 87.19 119 TRP A C 1
ATOM 935 O O . TRP A 1 119 ? -9.093 -5.737 -7.060 1.00 87.19 119 TRP A O 1
ATOM 945 N N . ARG A 1 120 ? -8.829 -3.786 -8.132 1.00 85.94 120 ARG A N 1
ATOM 946 C CA . ARG A 1 120 ? -10.047 -3.167 -7.598 1.00 85.94 120 ARG A CA 1
ATOM 947 C C . ARG A 1 120 ? -11.294 -3.946 -8.006 1.00 85.94 120 ARG A C 1
ATOM 949 O O . ARG A 1 120 ? -12.233 -4.027 -7.221 1.00 85.94 120 ARG A O 1
ATOM 956 N N . LYS A 1 121 ? -11.330 -4.497 -9.220 1.00 89.12 121 LYS A N 1
ATOM 957 C CA . LYS A 1 121 ? -12.470 -5.291 -9.701 1.00 89.12 121 LYS A CA 1
ATOM 958 C C . LYS A 1 121 ? -12.556 -6.646 -9.009 1.00 89.12 121 LYS A C 1
ATOM 960 O O . LYS A 1 121 ? -13.657 -7.078 -8.688 1.00 89.12 121 LYS A O 1
ATOM 965 N N . VAL A 1 122 ? -11.416 -7.304 -8.805 1.00 85.62 122 VAL A N 1
ATOM 966 C CA . VAL A 1 122 ? -11.376 -8.708 -8.371 1.00 85.62 122 VAL A CA 1
ATOM 967 C C . VAL A 1 122 ? -11.282 -8.855 -6.851 1.00 85.62 122 VAL A C 1
ATOM 969 O O . VAL A 1 122 ? -11.853 -9.789 -6.303 1.00 85.62 122 VAL A O 1
ATOM 972 N N . HIS A 1 123 ? -10.605 -7.936 -6.156 1.00 82.75 123 HIS A N 1
ATOM 973 C CA . HIS A 1 123 ? -10.202 -8.125 -4.756 1.00 82.75 123 HIS A CA 1
ATOM 974 C C . HIS A 1 123 ? -10.707 -7.057 -3.780 1.00 82.75 123 HIS A C 1
ATOM 976 O O . HIS A 1 123 ? -10.557 -7.233 -2.574 1.00 82.75 123 HIS A O 1
ATOM 982 N N . LEU A 1 124 ? -11.305 -5.952 -4.250 1.00 85.50 124 LEU A N 1
ATOM 983 C CA . LEU A 1 124 ? -11.702 -4.852 -3.359 1.00 85.50 124 LEU A CA 1
ATOM 984 C C . LEU A 1 124 ? -12.691 -5.299 -2.275 1.00 85.50 124 LEU A C 1
ATOM 986 O O . LEU A 1 124 ? -12.565 -4.861 -1.136 1.00 85.50 124 LEU A O 1
ATOM 990 N N . LYS A 1 125 ? -13.663 -6.148 -2.626 1.00 86.06 125 LYS A N 1
ATOM 991 C CA . LYS A 1 125 ? -14.674 -6.637 -1.680 1.00 86.06 125 LYS A CA 1
ATOM 992 C C . LYS A 1 125 ? -14.015 -7.395 -0.525 1.00 86.06 125 LYS A C 1
ATOM 994 O O . LYS A 1 125 ? -14.153 -6.984 0.621 1.00 86.06 125 LYS A O 1
ATOM 999 N N . ASP A 1 126 ? -13.233 -8.418 -0.851 1.00 82.38 126 ASP A N 1
ATOM 1000 C CA . ASP A 1 126 ? -12.549 -9.266 0.131 1.00 82.38 126 ASP A CA 1
ATOM 1001 C C . ASP A 1 126 ? -11.536 -8.462 0.961 1.00 82.38 126 ASP A C 1
ATOM 1003 O O . ASP A 1 126 ? -11.389 -8.673 2.163 1.00 82.38 126 ASP A O 1
ATOM 1007 N N . TYR A 1 127 ? -10.862 -7.484 0.343 1.00 82.12 127 TYR A N 1
ATOM 1008 C CA . TYR A 1 127 ? -9.945 -6.589 1.049 1.00 82.12 127 TYR A CA 1
ATOM 1009 C C . TYR A 1 127 ? -10.661 -5.730 2.102 1.00 82.12 127 TYR A C 1
ATOM 1011 O O . TYR A 1 127 ? -10.122 -5.518 3.190 1.00 82.12 127 TYR A O 1
ATOM 1019 N N . LEU A 1 128 ? -11.855 -5.212 1.789 1.00 85.00 128 LEU A N 1
ATOM 1020 C CA . LEU A 1 128 ? -12.644 -4.414 2.731 1.00 85.00 128 LEU A CA 1
ATOM 1021 C C . LEU A 1 128 ? -13.152 -5.263 3.899 1.00 85.00 128 LEU A C 1
ATOM 1023 O O . LEU A 1 128 ? -13.047 -4.810 5.034 1.00 85.00 128 LEU A O 1
ATOM 1027 N N . GLU A 1 129 ? -13.620 -6.484 3.630 1.00 86.12 129 GLU A N 1
ATOM 1028 C CA . GLU A 1 129 ? -14.063 -7.435 4.662 1.00 86.12 129 GLU A CA 1
ATOM 1029 C C . GLU A 1 129 ? -12.908 -7.786 5.617 1.00 86.12 129 GLU A C 1
ATOM 1031 O O . GLU A 1 129 ? -13.035 -7.612 6.826 1.00 86.12 129 GLU A O 1
ATOM 1036 N N . MET A 1 130 ? -11.730 -8.134 5.086 1.00 83.25 130 MET A N 1
ATOM 1037 C CA . MET A 1 130 ? -10.520 -8.381 5.888 1.00 83.25 130 MET A CA 1
ATOM 1038 C C . MET A 1 130 ? -10.080 -7.155 6.706 1.00 83.25 130 MET A C 1
ATOM 1040 O O . MET A 1 130 ? -9.653 -7.286 7.853 1.00 83.25 130 MET A O 1
ATOM 1044 N N . THR A 1 131 ? -10.200 -5.950 6.139 1.00 84.38 131 THR A N 1
ATOM 1045 C CA . THR A 1 131 ? -9.887 -4.708 6.863 1.00 84.38 131 THR A CA 1
ATOM 1046 C C . THR A 1 131 ? -10.879 -4.467 8.004 1.00 84.38 131 THR A C 1
ATOM 1048 O O . THR A 1 131 ? -10.477 -4.028 9.079 1.00 84.38 131 THR A O 1
ATOM 1051 N N . GLU A 1 132 ? -12.166 -4.745 7.795 1.00 86.69 132 GLU A N 1
ATOM 1052 C CA . GLU A 1 132 ? -13.197 -4.604 8.824 1.00 86.69 132 GLU A CA 1
ATOM 1053 C C . GLU A 1 132 ? -12.985 -5.598 9.974 1.00 86.69 132 GLU A C 1
ATOM 1055 O O . GLU A 1 132 ? -12.993 -5.186 11.134 1.00 86.69 132 GLU A O 1
ATOM 1060 N N . GLU A 1 133 ? -12.705 -6.867 9.664 1.00 86.62 133 GLU A N 1
ATOM 1061 C CA . GLU A 1 133 ? -12.363 -7.896 10.656 1.00 86.62 133 GLU A CA 1
ATOM 1062 C C . GLU A 1 133 ? -11.144 -7.487 11.494 1.00 86.62 133 GLU A C 1
ATOM 1064 O O . GLU A 1 133 ? -11.192 -7.523 12.724 1.00 86.62 133 GLU A O 1
ATOM 1069 N N . PHE A 1 134 ? -10.081 -6.999 10.849 1.00 85.81 134 PHE A N 1
ATOM 1070 C CA . PHE A 1 134 ? -8.896 -6.495 11.545 1.00 85.81 134 PHE A CA 1
ATOM 1071 C C . PHE A 1 134 ? -9.220 -5.328 12.490 1.00 85.81 134 PHE A C 1
ATOM 1073 O O . PHE A 1 134 ? -8.748 -5.288 13.626 1.00 85.81 134 PHE A O 1
ATOM 1080 N N . MET A 1 135 ? -10.047 -4.375 12.051 1.00 85.31 135 MET A N 1
ATOM 1081 C CA . MET A 1 135 ? -10.446 -3.245 12.895 1.00 85.31 135 MET A CA 1
ATOM 1082 C C . MET A 1 135 ? -11.279 -3.689 14.105 1.00 85.31 135 MET A C 1
ATOM 1084 O O . MET A 1 135 ? -11.155 -3.095 15.179 1.00 85.31 135 MET A O 1
ATOM 1088 N N . GLN A 1 136 ? -12.102 -4.732 13.958 1.00 86.56 136 GLN A N 1
ATOM 1089 C CA . GLN A 1 136 ? -12.844 -5.330 15.070 1.00 86.56 136 GLN A CA 1
ATOM 1090 C C . GLN A 1 136 ? -11.916 -6.044 16.061 1.00 86.56 136 GLN A C 1
ATOM 1092 O O . GLN A 1 136 ? -12.112 -5.898 17.266 1.00 86.56 136 GLN A O 1
ATOM 1097 N N . GLU A 1 137 ? -10.904 -6.777 15.581 1.00 84.44 137 GLU A N 1
ATOM 1098 C CA . GLU A 1 137 ? -9.875 -7.403 16.426 1.00 84.44 137 GLU A CA 1
ATOM 1099 C C . GLU A 1 137 ? -9.079 -6.341 17.203 1.00 84.44 137 GLU A C 1
ATOM 1101 O O . GLU A 1 137 ? -8.899 -6.465 18.412 1.00 84.44 137 GLU A O 1
ATOM 1106 N N . LEU A 1 138 ? -8.668 -5.250 16.545 1.00 83.25 138 LEU A N 1
ATOM 1107 C CA . LEU A 1 138 ? -7.955 -4.144 17.192 1.00 83.25 138 LEU A CA 1
ATOM 1108 C C . LEU A 1 138 ? -8.753 -3.466 18.308 1.00 83.25 138 LEU A C 1
ATOM 1110 O O . LEU A 1 138 ? -8.165 -3.037 19.295 1.00 83.25 138 LEU A O 1
ATOM 1114 N N . GLY A 1 139 ? -10.075 -3.343 18.154 1.00 74.94 139 GLY A N 1
ATOM 1115 C CA . GLY A 1 139 ? -10.949 -2.731 19.159 1.00 74.94 139 GLY A CA 1
ATOM 1116 C C . GLY A 1 139 ? -11.116 -3.554 20.441 1.00 74.94 139 GLY A C 1
ATOM 1117 O O . GLY A 1 139 ? -11.734 -3.072 21.389 1.00 74.94 139 GLY A O 1
ATOM 1118 N N . GLN A 1 140 ? -10.597 -4.785 20.470 1.00 70.00 140 GLN A N 1
ATOM 1119 C CA . GLN A 1 140 ? -10.621 -5.672 21.636 1.00 70.00 140 GLN A CA 1
ATOM 1120 C C . GLN A 1 140 ? -9.363 -5.539 22.518 1.00 70.00 140 GLN A C 1
ATOM 1122 O O . GLN A 1 140 ? -9.305 -6.182 23.569 1.00 70.00 140 GLN A O 1
ATOM 1127 N N . PHE A 1 141 ? -8.389 -4.713 22.114 1.00 56.06 141 PHE A N 1
ATOM 1128 C CA . PHE A 1 141 ? -7.163 -4.381 22.854 1.00 56.06 141 PHE A CA 1
ATOM 1129 C C . PHE A 1 141 ? -7.200 -2.948 23.405 1.00 56.06 141 PHE A C 1
ATOM 1131 O O . PHE A 1 141 ? -6.549 -2.717 24.450 1.00 56.06 141 PHE A O 1
#

Foldseek 3Di:
DDDDDQDPAWQDDDLEKEWADDDDDDDDDPFDDWDKDKDAQWAWFAFPSDLDTAIAGHHPDIDIHTYGYHDDPVNVVLNVVRGHPQFDWDDPDPTIIDTHGNCPPPPPTTDDHDDPVVSCVPPVVVSVVSVVVSVVVVVVD

InterPro domains:
  IPR009288 Gamma-glutamylcyclotransferase, AIG2-like domain [PF06094] (30-115)
  IPR036568 Gamma-glutamyl cyclotransferase-like superfamily [SSF110857] (35-114)
  IPR045038 Protein AIG2-like [PTHR31544] (32-137)

Radius of gyration: 15.93 Å; chains: 1; bounding box: 31×45×37 Å

Organism: NCBI:txid422564

pLDDT: mean 75.57, std 16.7, range [29.23, 93.94]

Sequence (141 aa):
MASPPPARGGRGASQRLRVRHSDVGGGGAGPPGPSPALLPDHRRFSIRGRVYPAILPARGHAVSGKVLKELTDRELHVFDMFEDEEMHRRNHSPTRIAYIWGNERDPDDLHGEWDFEEWRKVHLKDYLEMTEEFMQELGQF